Protein AF-A0A7U9RIY1-F1 (afdb_monomer_lite)

Foldseek 3Di:
DPPPPPPVVVVVVCVVPDDDDDDPVPPPKDFPVVVLVVVCVVVVHDSVPDDPVRRVVGID

Sequence (60 aa):
MNGQMMNYNRYLESLKNTPEPILLSQMPVKINIRKVADYAKEKGVRISSLSKEELKQFLV

Structure (mmCIF, N/CA/C/O backbone):
data_AF-A0A7U9RIY1-F1
#
_entry.id   AF-A0A7U9RIY1-F1
#
loop_
_atom_site.group_PDB
_atom_site.id
_atom_site.type_symbol
_atom_site.label_atom_id
_atom_site.label_alt_id
_atom_site.label_comp_id
_atom_site.label_asym_id
_atom_site.label_entity_id
_atom_site.label_seq_id
_atom_site.pdbx_PDB_ins_code
_atom_site.Cartn_x
_atom_site.Cartn_y
_atom_site.Cartn_z
_atom_site.occupancy
_atom_site.B_iso_or_equiv
_atom_site.auth_seq_id
_atom_site.auth_comp_id
_atom_site.auth_asym_id
_atom_site.auth_atom_id
_atom_site.pdbx_PDB_model_num
ATOM 1 N N . MET A 1 1 ? 7.916 30.364 -27.622 1.00 44.12 1 MET A N 1
ATOM 2 C CA . MET A 1 1 ? 7.438 29.195 -26.852 1.00 44.12 1 MET A CA 1
ATOM 3 C C . MET A 1 1 ? 8.591 28.704 -25.993 1.00 44.12 1 MET A C 1
ATOM 5 O O . MET A 1 1 ? 9.460 28.016 -26.507 1.00 44.12 1 MET A O 1
ATOM 9 N N . ASN A 1 2 ? 8.636 29.087 -24.715 1.00 51.66 2 ASN A N 1
ATOM 10 C CA . ASN A 1 2 ? 9.610 28.539 -23.763 1.00 51.66 2 ASN A CA 1
ATOM 11 C C . ASN A 1 2 ? 9.103 27.167 -23.309 1.00 51.66 2 ASN A C 1
ATOM 13 O O . ASN A 1 2 ? 8.598 27.008 -22.201 1.00 51.66 2 ASN A O 1
ATOM 17 N N . GLY A 1 3 ? 9.133 26.202 -24.229 1.00 55.44 3 GLY A N 1
ATOM 18 C CA . GLY A 1 3 ? 8.822 24.816 -23.919 1.00 55.44 3 GLY A CA 1
ATOM 19 C C . GLY A 1 3 ? 9.887 24.312 -22.962 1.00 55.44 3 GLY A C 1
ATOM 20 O O . GLY A 1 3 ? 11.064 24.309 -23.313 1.00 55.44 3 GLY A O 1
ATOM 21 N N . GLN A 1 4 ? 9.489 23.943 -21.746 1.00 63.03 4 GLN A N 1
ATOM 22 C CA . GLN A 1 4 ? 10.341 23.208 -20.820 1.00 63.03 4 GLN A CA 1
ATOM 23 C C . GLN A 1 4 ? 10.887 21.993 -21.577 1.00 63.03 4 GLN A C 1
ATOM 25 O O . GLN A 1 4 ? 10.159 21.035 -21.831 1.00 63.03 4 GLN A O 1
ATOM 30 N N . MET A 1 5 ? 12.142 22.058 -22.023 1.00 65.50 5 MET A N 1
ATOM 31 C CA . MET A 1 5 ? 12.773 20.906 -22.644 1.00 65.50 5 MET A CA 1
ATOM 32 C C . MET A 1 5 ? 12.868 19.830 -21.571 1.00 65.50 5 MET A C 1
ATOM 34 O O . MET A 1 5 ? 13.520 20.033 -20.544 1.00 65.50 5 MET A O 1
ATOM 38 N N . MET A 1 6 ? 12.186 18.704 -21.792 1.00 68.38 6 MET A N 1
ATOM 39 C CA . MET A 1 6 ? 12.334 17.520 -20.953 1.00 68.38 6 MET A CA 1
ATOM 40 C C . MET A 1 6 ? 13.827 17.228 -20.830 1.00 68.38 6 MET A C 1
ATOM 42 O O . MET A 1 6 ? 14.526 17.068 -21.832 1.00 68.38 6 MET A O 1
ATOM 46 N N . ASN A 1 7 ? 14.339 17.219 -19.601 1.00 80.25 7 ASN A N 1
ATOM 47 C CA . ASN A 1 7 ? 15.736 16.901 -19.353 1.00 80.25 7 ASN A CA 1
ATOM 48 C C . ASN A 1 7 ? 15.915 15.387 -19.528 1.00 80.25 7 ASN A C 1
ATOM 50 O O . ASN A 1 7 ? 15.861 14.622 -18.565 1.00 80.25 7 ASN A O 1
ATOM 54 N N . TYR A 1 8 ? 16.069 14.962 -20.784 1.00 82.06 8 TYR A N 1
ATOM 55 C CA . TYR A 1 8 ? 16.193 13.559 -21.172 1.00 82.06 8 TYR A CA 1
ATOM 56 C C . TYR A 1 8 ? 17.347 12.861 -20.449 1.00 82.06 8 TYR A C 1
ATOM 58 O O . TYR A 1 8 ? 17.211 11.701 -20.080 1.00 82.06 8 TYR A O 1
ATOM 66 N N . ASN A 1 9 ? 18.437 13.577 -20.156 1.00 86.69 9 ASN A N 1
ATOM 67 C CA . ASN A 1 9 ? 19.556 13.029 -19.391 1.00 86.69 9 ASN A CA 1
ATOM 68 C C . ASN A 1 9 ? 19.124 12.625 -17.974 1.00 86.69 9 ASN A C 1
ATOM 70 O O . ASN A 1 9 ? 19.389 11.500 -17.562 1.00 86.69 9 ASN A O 1
ATOM 74 N N . ARG A 1 10 ? 18.368 13.481 -17.268 1.00 87.44 10 ARG A N 1
ATOM 75 C CA . ARG A 1 10 ? 17.808 13.143 -15.944 1.00 87.44 10 ARG A CA 1
ATOM 76 C C . ARG A 1 10 ? 16.831 11.972 -16.000 1.00 87.44 10 ARG A C 1
ATOM 78 O O . ARG A 1 10 ? 16.821 11.143 -15.098 1.00 87.44 10 ARG A O 1
ATOM 85 N N . TYR A 1 11 ? 16.011 11.894 -17.048 1.00 87.88 11 TYR A N 1
ATOM 86 C CA . TYR A 1 11 ? 15.098 10.766 -17.237 1.00 87.88 11 TYR A CA 1
ATOM 87 C C . TYR A 1 11 ? 15.862 9.447 -17.440 1.00 87.88 11 TYR A C 1
ATOM 89 O O . TYR A 1 11 ? 15.568 8.456 -16.777 1.00 87.88 11 TYR A O 1
ATOM 97 N N . LEU A 1 12 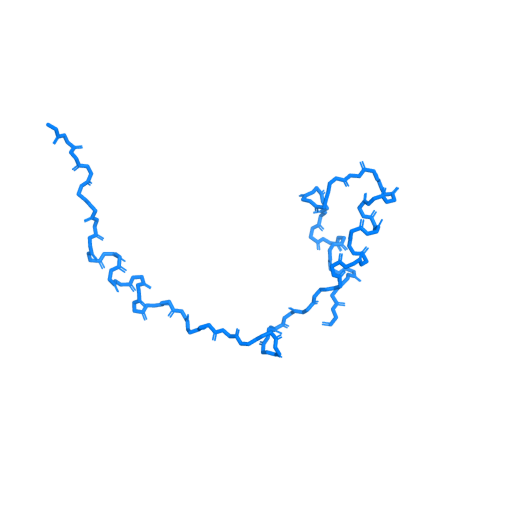? 16.891 9.445 -18.290 1.00 90.12 12 LEU A N 1
ATOM 98 C CA . LEU A 1 12 ? 17.734 8.272 -18.535 1.00 90.12 12 LEU A CA 1
ATOM 99 C C . LEU A 1 12 ? 18.525 7.851 -17.288 1.00 90.12 12 LEU A C 1
ATOM 101 O O . LEU A 1 12 ? 18.658 6.657 -17.027 1.00 90.12 12 LEU A O 1
ATOM 105 N N . GLU A 1 13 ? 19.020 8.804 -16.496 1.00 92.50 13 GLU A N 1
ATOM 106 C CA . GLU A 1 13 ? 19.631 8.519 -15.192 1.00 92.50 13 GLU A CA 1
ATOM 107 C C . GLU A 1 13 ? 18.621 7.914 -14.212 1.00 92.50 13 GLU A C 1
ATOM 109 O O . GLU A 1 13 ? 18.935 6.936 -13.537 1.00 92.50 13 GLU A O 1
ATOM 114 N N . SER A 1 14 ? 17.394 8.438 -14.164 1.00 90.62 14 SER A N 1
ATOM 115 C CA . SER A 1 14 ? 16.319 7.869 -13.343 1.00 90.62 14 SER A CA 1
ATOM 116 C C . SER A 1 14 ? 16.028 6.419 -13.724 1.00 90.62 14 SER A C 1
ATOM 118 O O . SER A 1 14 ? 15.899 5.576 -12.840 1.00 90.62 14 SER A O 1
ATOM 120 N N . LEU A 1 15 ? 15.954 6.108 -15.022 1.00 89.94 15 LEU A N 1
ATOM 121 C CA . LEU A 1 15 ? 15.713 4.745 -15.499 1.00 89.94 15 LEU A CA 1
ATOM 122 C C . LEU A 1 15 ? 16.829 3.779 -15.088 1.00 89.94 15 LEU A C 1
ATOM 124 O O . LEU A 1 15 ? 16.532 2.672 -14.654 1.00 89.94 15 LEU A O 1
ATOM 128 N N . LYS A 1 16 ? 18.098 4.203 -15.161 1.00 92.25 16 LYS A N 1
ATOM 129 C CA . LYS A 1 16 ? 19.242 3.386 -14.713 1.00 92.25 16 LYS A CA 1
ATOM 130 C C . LYS A 1 16 ? 19.213 3.092 -13.211 1.00 92.25 16 LYS A C 1
ATOM 132 O O . LYS A 1 16 ? 19.681 2.041 -12.795 1.00 92.25 16 LYS A O 1
ATOM 137 N N . ASN A 1 17 ? 18.682 4.021 -12.418 1.00 92.94 17 ASN A N 1
ATOM 138 C CA . ASN A 1 17 ? 18.605 3.907 -10.960 1.00 92.94 17 ASN A CA 1
ATOM 139 C C . ASN A 1 17 ? 17.274 3.317 -10.461 1.00 92.94 17 ASN A C 1
ATOM 141 O O . ASN A 1 17 ? 17.085 3.185 -9.252 1.00 92.94 17 ASN A O 1
ATOM 145 N N . THR A 1 18 ? 16.331 3.005 -11.356 1.00 92.00 18 THR A N 1
ATOM 146 C CA . THR A 1 18 ? 15.039 2.438 -10.960 1.00 92.00 18 THR A CA 1
ATOM 147 C C . THR A 1 18 ? 15.257 0.981 -10.545 1.00 92.00 18 THR A C 1
ATOM 149 O O . THR A 1 18 ? 15.739 0.199 -11.363 1.00 92.00 18 THR A O 1
ATOM 152 N N . PRO A 1 19 ? 1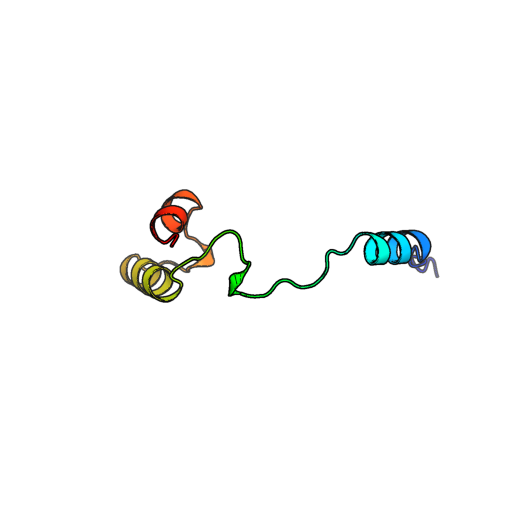4.940 0.598 -9.295 1.00 89.50 19 PRO A N 1
ATOM 153 C CA . PRO A 1 19 ? 15.097 -0.781 -8.855 1.00 89.50 19 PRO A CA 1
ATOM 154 C C . PRO A 1 19 ? 14.153 -1.703 -9.628 1.00 89.50 19 PRO A C 1
ATOM 156 O O . PRO A 1 19 ? 13.066 -1.298 -10.047 1.00 89.50 19 PRO A O 1
ATOM 159 N N . GLU A 1 20 ? 14.560 -2.960 -9.783 1.00 90.06 20 GLU A N 1
ATOM 160 C CA . GLU A 1 20 ? 13.705 -3.980 -10.380 1.00 90.06 20 GLU A CA 1
ATOM 161 C C . GLU A 1 20 ? 12.433 -4.190 -9.541 1.00 90.06 20 GLU A C 1
ATOM 163 O O . GLU A 1 20 ? 12.459 -4.050 -8.311 1.00 90.06 20 GLU A O 1
ATOM 168 N N . PRO A 1 21 ? 11.299 -4.518 -10.185 1.00 90.75 21 PRO A N 1
ATOM 169 C CA . PRO A 1 21 ? 10.076 -4.824 -9.463 1.00 90.75 21 PRO A CA 1
ATOM 170 C C . PRO A 1 21 ? 10.291 -6.044 -8.562 1.00 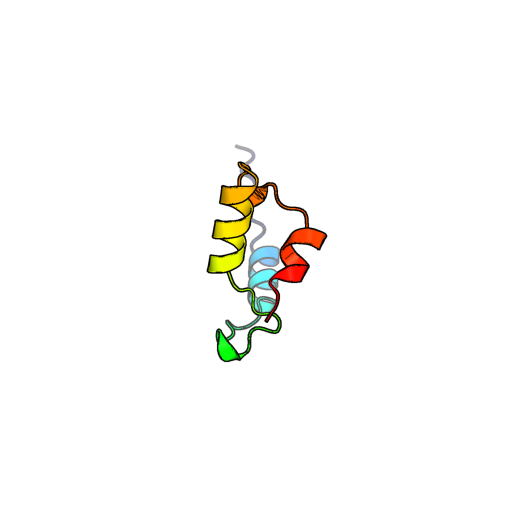90.75 21 PRO A C 1
ATOM 172 O O . PRO A 1 21 ? 10.761 -7.090 -9.004 1.00 90.75 21 PRO A O 1
ATOM 175 N N . ILE A 1 22 ? 9.901 -5.917 -7.296 1.00 92.06 22 ILE A N 1
ATOM 176 C CA . ILE A 1 22 ? 9.959 -7.014 -6.329 1.00 92.06 22 ILE A CA 1
ATOM 177 C C . ILE A 1 22 ? 8.634 -7.774 -6.278 1.00 92.06 22 ILE A C 1
ATOM 179 O O . ILE A 1 22 ? 7.556 -7.215 -6.504 1.00 92.06 22 ILE A O 1
ATOM 183 N N . LEU A 1 23 ? 8.703 -9.054 -5.921 1.00 90.62 23 LEU A N 1
ATOM 184 C CA . LEU A 1 23 ? 7.511 -9.851 -5.639 1.00 90.62 23 LEU A CA 1
ATOM 185 C C . LEU A 1 23 ? 6.879 -9.429 -4.306 1.00 90.62 23 LEU A C 1
ATOM 187 O O . LEU A 1 23 ? 7.572 -9.037 -3.368 1.00 90.62 23 LEU A O 1
ATOM 191 N N . LEU A 1 24 ? 5.565 -9.629 -4.159 1.00 84.81 24 LEU A N 1
ATOM 192 C CA . LEU A 1 24 ? 4.865 -9.411 -2.881 1.00 84.81 24 LEU A CA 1
ATOM 193 C C . LEU A 1 24 ? 5.452 -10.247 -1.728 1.00 84.81 24 LEU A C 1
ATOM 195 O O . LEU A 1 24 ? 5.395 -9.847 -0.567 1.00 84.81 24 LEU A O 1
ATOM 199 N N . SER A 1 25 ? 6.037 -11.407 -2.036 1.00 86.88 25 SER A N 1
ATOM 200 C CA . SER A 1 25 ? 6.737 -12.251 -1.062 1.00 86.88 25 SER A CA 1
ATOM 201 C C . SER A 1 25 ? 8.023 -11.614 -0.530 1.00 86.88 25 SER A C 1
ATOM 203 O O . SER A 1 25 ? 8.369 -11.859 0.622 1.00 86.88 25 SER A O 1
ATOM 205 N N . GLN A 1 26 ? 8.687 -10.791 -1.345 1.00 89.06 26 GLN A N 1
ATOM 206 C CA . GLN A 1 26 ? 9.940 -10.089 -1.047 1.00 89.06 26 GLN A CA 1
ATOM 207 C C . GLN A 1 26 ? 9.705 -8.709 -0.420 1.00 89.06 26 GLN A C 1
ATOM 209 O O . GLN A 1 26 ? 10.657 -8.002 -0.095 1.00 89.06 26 GLN A O 1
ATOM 214 N N . MET A 1 27 ? 8.443 -8.302 -0.266 1.00 88.19 27 MET A N 1
ATOM 215 C CA . MET A 1 27 ? 8.093 -7.008 0.296 1.00 88.19 27 MET A CA 1
ATOM 216 C C . MET A 1 27 ? 8.564 -6.949 1.761 1.00 88.19 27 MET A C 1
ATOM 218 O O . MET A 1 27 ? 8.163 -7.804 2.555 1.00 88.19 27 MET A O 1
ATOM 222 N N . PRO A 1 28 ? 9.401 -5.964 2.138 1.00 85.94 28 PRO A N 1
ATOM 223 C CA . PRO A 1 28 ? 10.061 -5.933 3.448 1.00 85.94 28 PRO A CA 1
ATOM 224 C C . PRO A 1 28 ? 9.081 -5.708 4.602 1.00 85.94 28 PRO A C 1
ATOM 226 O O . PRO A 1 28 ? 9.394 -5.973 5.757 1.00 85.94 28 PRO A O 1
ATOM 229 N N . VAL A 1 29 ? 7.896 -5.193 4.283 1.00 87.19 29 VAL A N 1
ATOM 230 C CA . VAL A 1 29 ? 6.839 -4.883 5.229 1.00 87.19 29 VAL A CA 1
ATOM 231 C C . VAL A 1 29 ? 5.522 -5.343 4.634 1.00 87.19 29 VAL A C 1
ATOM 233 O O . VAL A 1 29 ? 5.204 -4.993 3.497 1.00 87.19 29 VAL A O 1
ATOM 236 N N . LYS A 1 30 ? 4.735 -6.085 5.410 1.00 88.94 30 LYS A N 1
ATOM 237 C CA . LYS A 1 30 ? 3.372 -6.467 5.045 1.00 88.94 30 LYS A CA 1
ATOM 238 C C . LYS A 1 30 ? 2.408 -5.749 5.978 1.00 88.94 30 LYS A C 1
ATOM 240 O O . LYS A 1 30 ? 2.708 -5.530 7.144 1.00 88.94 30 LYS A O 1
ATOM 245 N N . ILE A 1 31 ? 1.260 -5.341 5.452 1.00 90.50 31 ILE A N 1
ATOM 246 C CA . ILE A 1 31 ? 0.187 -4.721 6.233 1.00 90.50 31 ILE A CA 1
ATOM 247 C C . ILE A 1 31 ? -1.095 -5.499 5.997 1.00 90.50 31 ILE A C 1
ATOM 249 O O . ILE A 1 31 ? -1.432 -5.850 4.863 1.00 90.50 31 ILE A O 1
ATOM 253 N N . ASN A 1 32 ? -1.853 -5.715 7.066 1.00 92.06 32 ASN A N 1
ATOM 254 C CA . ASN A 1 32 ? -3.199 -6.245 6.968 1.00 92.06 32 ASN A CA 1
ATOM 255 C C . ASN A 1 32 ? -4.190 -5.133 6.588 1.00 92.06 32 ASN A C 1
ATOM 257 O O . ASN A 1 32 ? -4.805 -4.498 7.444 1.00 92.06 32 ASN A O 1
ATOM 261 N N . ILE A 1 33 ? -4.363 -4.920 5.282 1.00 90.75 33 ILE A N 1
ATOM 262 C CA . ILE A 1 33 ? -5.219 -3.857 4.725 1.00 90.75 33 ILE A CA 1
ATOM 263 C C . ILE A 1 33 ? -6.678 -3.998 5.185 1.00 90.75 33 ILE A C 1
ATOM 265 O O . ILE A 1 33 ? -7.353 -2.994 5.400 1.00 90.75 33 ILE A O 1
ATOM 269 N N . ARG A 1 34 ? -7.164 -5.233 5.381 1.00 92.50 34 ARG A N 1
ATOM 270 C CA . ARG A 1 34 ? -8.536 -5.484 5.841 1.00 92.50 34 ARG A CA 1
ATOM 271 C C . ARG A 1 34 ? -8.761 -4.900 7.232 1.00 92.50 34 ARG A C 1
ATOM 273 O O . ARG A 1 34 ? -9.678 -4.110 7.415 1.00 92.50 34 ARG A O 1
ATOM 280 N N . LYS A 1 35 ? -7.861 -5.208 8.170 1.00 94.31 35 LYS A N 1
ATOM 281 C CA . LYS A 1 35 ? -7.927 -4.675 9.537 1.00 94.31 35 LYS A CA 1
ATOM 282 C C . LYS A 1 35 ? -7.786 -3.153 9.574 1.00 94.31 35 LYS A C 1
ATOM 284 O O . LYS A 1 35 ? -8.481 -2.506 10.346 1.00 94.31 35 LYS A O 1
ATOM 289 N N . VAL A 1 36 ? -6.937 -2.580 8.715 1.00 94.38 36 VAL A N 1
ATOM 290 C CA . VAL A 1 36 ? -6.811 -1.118 8.581 1.00 94.38 36 VAL A CA 1
ATOM 291 C C . VAL A 1 36 ? -8.134 -0.488 8.132 1.00 94.38 36 VAL A C 1
ATOM 293 O O . VAL A 1 36 ? -8.539 0.541 8.670 1.00 94.38 36 VAL A O 1
ATOM 296 N N . ALA A 1 37 ? -8.812 -1.093 7.153 1.00 93.94 37 ALA A N 1
ATOM 297 C CA . ALA A 1 37 ? -10.089 -0.597 6.651 1.00 93.94 37 ALA A CA 1
ATOM 298 C C . ALA A 1 37 ? -11.198 -0.692 7.707 1.00 93.94 37 ALA A C 1
ATOM 300 O O . ALA A 1 37 ? -11.951 0.267 7.880 1.00 93.94 37 ALA A O 1
ATOM 301 N N . ASP A 1 38 ? -11.263 -1.809 8.434 1.00 96.50 38 ASP A N 1
ATOM 302 C CA . ASP A 1 38 ? -12.224 -2.002 9.523 1.00 96.50 38 ASP A CA 1
ATOM 303 C C . ASP A 1 38 ? -11.990 -0.972 10.644 1.00 96.50 38 ASP A C 1
ATOM 305 O O . ASP A 1 38 ? -12.921 -0.271 11.037 1.00 96.50 38 ASP A O 1
ATOM 309 N N . TYR A 1 39 ? -10.735 -0.763 11.055 1.00 95.81 39 TYR A N 1
ATOM 310 C CA . TYR A 1 39 ? -10.363 0.241 12.058 1.00 95.81 39 TYR A CA 1
ATOM 311 C C .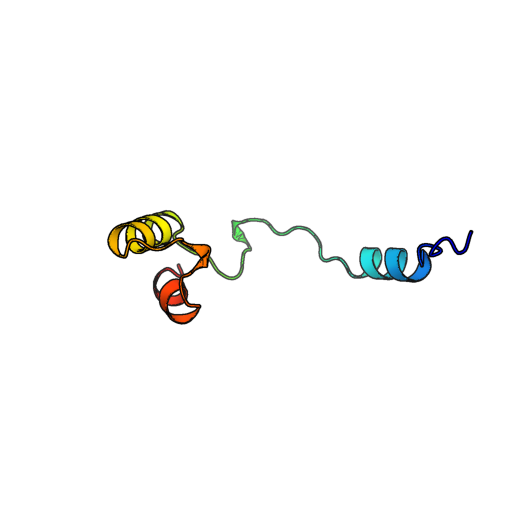 TYR A 1 39 ? -10.722 1.676 11.637 1.00 95.81 39 TYR A C 1
ATOM 313 O O . TYR A 1 39 ? -11.295 2.443 12.414 1.00 95.81 39 TYR A O 1
ATOM 321 N N . ALA A 1 40 ? -10.425 2.054 10.388 1.00 95.44 40 ALA A N 1
ATOM 322 C CA . ALA A 1 40 ? -10.785 3.372 9.863 1.00 95.44 40 ALA A CA 1
ATOM 323 C C . ALA A 1 40 ? -12.308 3.582 9.860 1.00 95.44 40 ALA A C 1
ATOM 325 O O . ALA A 1 40 ? -12.790 4.661 10.216 1.00 95.44 40 ALA A O 1
ATOM 326 N N . LYS A 1 41 ? -13.059 2.534 9.497 1.00 96.00 41 LYS A N 1
ATOM 327 C CA . LYS A 1 41 ? -14.523 2.537 9.478 1.00 96.00 41 LYS A CA 1
ATOM 328 C C . LYS A 1 41 ? -15.106 2.694 10.882 1.00 96.00 41 LYS A C 1
ATOM 330 O O . LYS A 1 41 ? -15.998 3.519 11.054 1.00 96.00 41 LYS A O 1
ATOM 335 N N . GLU A 1 42 ? -14.593 1.961 11.867 1.00 95.94 42 GLU A N 1
ATOM 336 C CA . GLU A 1 42 ? -15.010 2.074 13.275 1.00 95.94 42 GLU A CA 1
ATOM 337 C C . GLU A 1 42 ? -14.746 3.472 13.842 1.00 95.94 42 GLU A C 1
ATOM 339 O O . GLU A 1 42 ? -15.577 4.027 14.558 1.00 95.94 42 GLU A O 1
ATOM 344 N N . LYS A 1 43 ? -13.621 4.080 13.461 1.00 94.62 43 LYS A N 1
ATOM 345 C CA . LYS A 1 43 ? -13.249 5.439 13.867 1.00 94.62 43 LYS A CA 1
ATOM 346 C C . LYS A 1 43 ? -13.990 6.538 13.082 1.00 94.62 43 LYS A C 1
ATOM 348 O O . LYS A 1 43 ? -13.917 7.708 13.449 1.00 94.62 43 LYS A O 1
ATOM 353 N N . GLY A 1 44 ? -14.690 6.191 12.000 1.00 95.00 44 GLY A N 1
ATOM 354 C CA . GLY A 1 44 ? -15.414 7.143 11.150 1.00 95.00 44 GLY A CA 1
ATOM 355 C C . GLY A 1 44 ? -14.508 8.070 10.332 1.00 95.00 44 GLY A C 1
ATOM 356 O O . GLY A 1 44 ? -14.938 9.147 9.917 1.00 95.00 44 GLY A O 1
ATOM 357 N N . VAL A 1 45 ? -13.253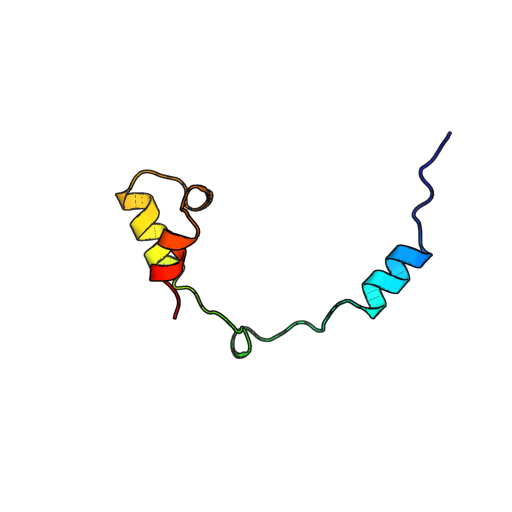 7.677 10.092 1.00 95.19 45 VAL A N 1
ATOM 358 C CA . VAL A 1 45 ? -12.273 8.465 9.328 1.00 95.19 45 VAL A CA 1
ATOM 359 C C . VAL A 1 45 ? -11.873 7.750 8.042 1.00 95.19 45 VAL A C 1
ATOM 361 O O . VAL A 1 45 ? -12.057 6.546 7.879 1.00 95.19 45 VAL A O 1
ATOM 364 N N . ARG A 1 46 ? -11.295 8.489 7.092 1.00 92.75 46 ARG A N 1
ATOM 365 C CA . ARG A 1 46 ? -10.712 7.874 5.893 1.00 92.75 46 ARG A CA 1
ATOM 366 C C . ARG A 1 46 ? -9.406 7.172 6.260 1.00 92.75 46 ARG A C 1
ATOM 368 O O . ARG A 1 46 ? -8.665 7.648 7.112 1.00 92.75 46 ARG A O 1
ATOM 375 N N . ILE A 1 47 ? -9.071 6.101 5.542 1.00 90.31 47 ILE A N 1
ATOM 376 C CA . ILE A 1 47 ? -7.800 5.371 5.718 1.00 90.31 47 ILE A CA 1
ATOM 377 C C . ILE A 1 47 ? -6.592 6.309 5.557 1.00 90.31 47 ILE A C 1
ATOM 379 O O . ILE A 1 47 ? -5.629 6.219 6.309 1.00 90.31 47 ILE A O 1
ATOM 383 N N . SER A 1 48 ? -6.668 7.264 4.624 1.00 91.75 48 SER A N 1
ATOM 384 C CA . SER A 1 48 ? -5.637 8.287 4.397 1.00 91.75 48 SER A CA 1
ATOM 385 C C . SER A 1 48 ? -5.425 9.240 5.579 1.00 91.75 48 SER A C 1
ATOM 387 O O . SER A 1 48 ? -4.436 9.963 5.603 1.00 91.75 48 SER A O 1
ATOM 389 N N . SER A 1 49 ? -6.376 9.293 6.513 1.00 93.75 49 SER A N 1
ATOM 390 C CA . SER A 1 49 ? -6.345 10.155 7.696 1.00 93.75 49 SER A CA 1
ATOM 391 C C . SER A 1 49 ? -5.727 9.465 8.915 1.00 93.75 49 SER A C 1
ATOM 393 O O . SER A 1 49 ? -5.569 10.115 9.945 1.00 93.75 49 SER A O 1
ATOM 395 N N . LEU A 1 50 ? -5.403 8.171 8.822 1.00 93.06 50 LEU A N 1
ATOM 396 C CA . LEU A 1 50 ? -4.749 7.429 9.897 1.00 93.06 50 LEU A CA 1
ATOM 397 C C . LEU A 1 50 ? -3.287 7.852 10.046 1.00 93.06 50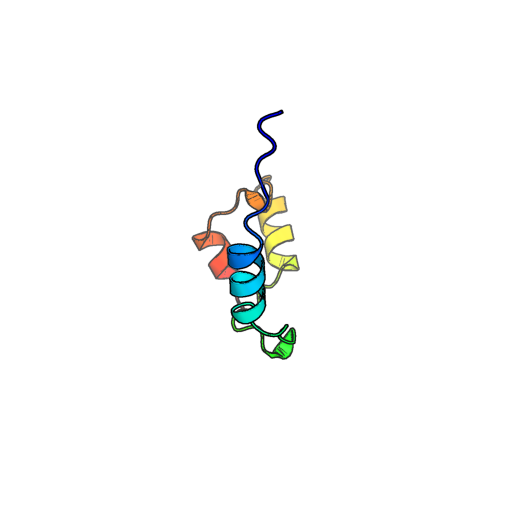 LEU A C 1
ATOM 399 O O . LEU A 1 50 ? -2.574 8.060 9.058 1.00 93.06 50 LEU A O 1
ATOM 403 N N . SER A 1 51 ? -2.825 7.952 11.290 1.00 94.31 51 SER A N 1
ATOM 404 C CA . SER A 1 51 ? -1.429 8.265 11.573 1.00 94.31 51 SER A CA 1
ATOM 405 C C . SER A 1 51 ? -0.522 7.073 11.244 1.00 94.31 51 SER A C 1
ATOM 407 O O . SER A 1 51 ? -0.941 5.912 11.209 1.00 94.31 51 SER A O 1
ATOM 409 N N . LYS A 1 52 ? 0.774 7.338 11.042 1.00 91.19 52 LYS A N 1
ATOM 410 C CA . LYS A 1 52 ? 1.762 6.263 10.847 1.00 91.19 52 LYS A CA 1
ATOM 411 C C . LYS A 1 52 ? 1.848 5.332 12.061 1.00 91.19 52 LYS A C 1
ATOM 413 O O . LYS A 1 52 ? 2.185 4.167 11.901 1.00 91.19 52 LYS A O 1
ATOM 418 N N . GLU A 1 53 ? 1.576 5.837 13.259 1.00 92.25 53 GLU A N 1
ATOM 419 C CA . GLU A 1 53 ? 1.599 5.058 14.502 1.00 92.25 53 GLU A CA 1
ATOM 420 C C . GLU A 1 53 ? 0.407 4.107 14.585 1.00 92.25 53 GLU A C 1
ATOM 422 O O . GLU A 1 53 ? 0.573 2.956 14.979 1.00 92.25 53 GLU A O 1
ATOM 427 N N . GLU A 1 54 ? -0.766 4.548 14.130 1.00 90.56 54 GLU A N 1
ATOM 428 C CA . GLU A 1 54 ? -1.960 3.705 14.027 1.00 90.56 54 GLU A CA 1
ATOM 429 C C . GLU A 1 54 ? -1.752 2.599 12.990 1.00 90.56 54 GLU A C 1
ATOM 431 O O . GLU A 1 54 ? -2.014 1.429 13.256 1.00 90.56 54 GLU A O 1
ATOM 436 N N . LEU A 1 55 ? -1.187 2.940 11.828 1.00 90.38 55 LEU A N 1
ATOM 437 C CA . LEU A 1 55 ? -0.912 1.971 10.764 1.00 90.38 55 LEU A CA 1
ATOM 438 C C . LEU A 1 55 ? 0.125 0.911 11.165 1.00 90.38 55 LEU A C 1
ATOM 440 O O . LEU A 1 55 ? 0.027 -0.234 10.720 1.00 90.38 55 LEU A O 1
ATOM 444 N N . LYS A 1 56 ? 1.087 1.258 12.032 1.00 91.94 56 LYS A N 1
ATOM 445 C CA . LYS A 1 56 ? 2.094 0.312 12.543 1.00 91.94 56 LYS A CA 1
ATOM 446 C C . LYS A 1 56 ? 1.481 -0.862 13.310 1.00 91.94 56 LYS A C 1
ATOM 448 O O . LYS A 1 56 ? 2.081 -1.931 13.333 1.00 91.94 56 LYS A O 1
ATOM 453 N N . GLN A 1 57 ? 0.293 -0.700 13.892 1.00 90.69 57 GLN A N 1
ATOM 454 C CA . GLN A 1 57 ? -0.392 -1.770 14.631 1.00 90.69 57 GLN A CA 1
ATOM 455 C C . GLN A 1 57 ? -0.874 -2.911 13.722 1.00 90.69 57 GLN A C 1
ATOM 457 O O . GLN A 1 57 ? -1.171 -4.003 14.199 1.00 90.69 57 GLN A O 1
ATOM 462 N N . PHE A 1 58 ? -0.943 -2.670 12.410 1.00 92.75 58 PHE A N 1
ATOM 463 C CA . PHE A 1 58 ? -1.440 -3.626 11.421 1.00 92.75 58 PHE A CA 1
ATOM 464 C C . PHE A 1 58 ? -0.333 -4.230 10.550 1.00 92.75 58 PHE A C 1
ATOM 466 O O . PHE A 1 58 ? -0.641 -4.867 9.537 1.00 92.75 58 PHE A O 1
ATOM 473 N N . LEU A 1 59 ? 0.934 -4.021 10.919 1.00 90.19 59 LEU A N 1
ATOM 474 C CA . LEU A 1 59 ? 2.077 -4.674 10.282 1.00 90.19 59 LEU A CA 1
ATOM 475 C C . LEU A 1 59 ? 2.040 -6.189 10.552 1.00 90.19 59 LEU A C 1
ATOM 477 O O . LEU A 1 59 ? 1.633 -6.617 11.632 1.00 90.19 59 LEU A O 1
ATOM 481 N N . VAL A 1 60 ? 2.436 -6.982 9.555 1.00 80.31 60 VAL A N 1
ATOM 482 C CA . VAL A 1 60 ? 2.512 -8.454 9.582 1.00 80.31 60 VAL A CA 1
ATOM 483 C C . VAL A 1 60 ? 3.937 -8.898 9.298 1.00 80.31 60 VAL A C 1
ATOM 485 O O . VAL A 1 60 ? 4.549 -8.311 8.374 1.00 80.31 60 VAL A O 1
#

pLDDT: mean 87.6, std 10.78, range [44.12, 96.5]

Secondary structure (DSSP, 8-state):
-------HHHHHHHHHTPPPPPPGGG-S--B-HHHHHHHHHHHTS-GGGS-HHHHHTTB-

Radius of gyration: 19.17 Å; chains: 1; bounding box: 35×41×42 Å